Protein AF-A0A8H7E7P6-F1 (afdb_monomer)

Radius of gyration: 19.6 Å; Cα contacts (8 Å, |Δi|>4): 40; chains: 1; bounding box: 54×36×45 Å

Organism: NCBI:txid364733

Mean predicted aligned error: 7.25 Å

Structure (mmCIF, N/CA/C/O backbone):
data_AF-A0A8H7E7P6-F1
#
_entry.id   AF-A0A8H7E7P6-F1
#
loop_
_atom_site.group_PDB
_atom_site.id
_atom_site.type_symbol
_atom_site.label_atom_id
_atom_site.label_alt_id
_atom_site.label_comp_id
_atom_site.label_asym_id
_atom_site.label_entity_id
_atom_site.label_seq_id
_atom_site.pdbx_PDB_ins_code
_atom_site.Cartn_x
_atom_site.Cartn_y
_atom_site.Cartn_z
_atom_site.occupancy
_atom_site.B_iso_or_equiv
_atom_site.auth_seq_id
_atom_site.auth_comp_id
_atom_site.auth_asym_id
_atom_site.auth_atom_id
_atom_site.pdbx_PDB_model_num
ATOM 1 N N . MET A 1 1 ? -6.126 -16.705 8.786 1.00 31.48 1 MET A N 1
ATOM 2 C CA . MET A 1 1 ? -4.789 -16.995 8.233 1.00 31.48 1 MET A CA 1
ATOM 3 C C . MET A 1 1 ? -4.201 -15.681 7.757 1.00 31.48 1 MET A C 1
ATOM 5 O O . MET A 1 1 ? -4.823 -15.038 6.917 1.00 31.48 1 MET A O 1
ATOM 9 N N . SER A 1 2 ? -3.109 -15.233 8.374 1.00 45.62 2 SER A N 1
ATOM 10 C CA . SER A 1 2 ? -2.398 -14.009 8.000 1.00 45.62 2 SER A CA 1
ATOM 11 C C . SER A 1 2 ? -1.491 -14.337 6.809 1.00 45.62 2 SER A C 1
ATOM 13 O O . SER A 1 2 ? -0.779 -15.337 6.814 1.00 45.62 2 SER A O 1
ATOM 15 N N . LEU A 1 3 ? -1.577 -13.544 5.737 1.00 51.00 3 LEU A N 1
ATOM 16 C CA . LEU A 1 3 ? -0.803 -13.749 4.500 1.00 51.00 3 LEU A CA 1
ATOM 17 C C . LEU A 1 3 ? 0.677 -13.340 4.660 1.00 51.00 3 LEU A C 1
ATOM 19 O O . LEU A 1 3 ? 1.431 -13.374 3.692 1.00 51.00 3 LEU A O 1
ATOM 23 N N . THR A 1 4 ? 1.088 -12.941 5.868 1.00 57.12 4 THR A N 1
ATOM 24 C CA . THR A 1 4 ? 2.402 -12.357 6.163 1.00 57.12 4 THR A CA 1
ATOM 25 C C . THR A 1 4 ? 3.058 -12.934 7.418 1.00 57.12 4 THR A C 1
ATOM 27 O O . THR A 1 4 ? 3.947 -12.294 7.971 1.00 57.12 4 THR A O 1
ATOM 30 N N . ASP A 1 5 ? 2.690 -14.140 7.864 1.00 58.97 5 ASP A N 1
ATOM 31 C CA . ASP A 1 5 ? 3.328 -14.819 9.013 1.00 58.97 5 ASP A CA 1
ATOM 32 C C . ASP A 1 5 ? 4.740 -15.367 8.678 1.00 58.97 5 ASP A C 1
ATOM 34 O O . ASP A 1 5 ? 5.143 -16.457 9.086 1.00 58.97 5 ASP A O 1
ATOM 38 N 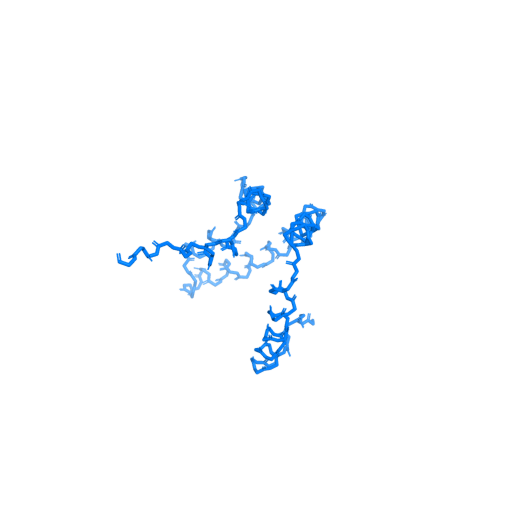N . SER A 1 6 ? 5.514 -14.614 7.898 1.00 72.38 6 SER A N 1
ATOM 39 C CA . SER A 1 6 ? 6.940 -14.840 7.679 1.00 72.38 6 SER A CA 1
ATOM 40 C C . SER A 1 6 ? 7.710 -14.238 8.850 1.00 72.38 6 SER A C 1
ATOM 42 O O . SER A 1 6 ? 7.417 -13.121 9.277 1.00 72.38 6 SER A O 1
ATOM 44 N N . SER A 1 7 ? 8.736 -14.928 9.357 1.00 90.25 7 SER A N 1
ATOM 45 C CA . SER A 1 7 ? 9.640 -14.297 10.323 1.00 90.25 7 SER A CA 1
ATOM 46 C C . SER A 1 7 ? 10.280 -13.040 9.707 1.00 90.25 7 SER A C 1
ATOM 48 O O . SER A 1 7 ? 10.480 -13.004 8.486 1.00 90.25 7 SER A O 1
ATOM 50 N N . PRO A 1 8 ? 10.656 -12.028 10.513 1.00 92.44 8 PRO A N 1
ATOM 51 C CA . PRO A 1 8 ? 11.325 -10.832 9.999 1.00 92.44 8 PRO A CA 1
ATOM 52 C C . PRO A 1 8 ? 12.545 -11.158 9.127 1.00 92.44 8 PRO A C 1
ATOM 54 O O . PRO A 1 8 ? 12.743 -10.535 8.087 1.00 92.44 8 PRO A O 1
ATOM 57 N N . LEU A 1 9 ? 13.308 -12.194 9.500 1.00 93.62 9 LEU A N 1
ATOM 58 C CA . LEU A 1 9 ? 14.432 -12.700 8.712 1.00 93.62 9 LEU A CA 1
ATOM 59 C C . LEU A 1 9 ? 13.993 -13.164 7.314 1.00 93.62 9 LEU A C 1
ATOM 61 O O . LEU A 1 9 ? 14.544 -12.703 6.320 1.00 93.62 9 LEU A O 1
ATOM 65 N N . LYS A 1 10 ? 12.954 -14.003 7.221 1.00 93.06 10 LYS A N 1
ATOM 66 C CA . LYS A 1 10 ? 12.433 -14.488 5.932 1.00 93.06 10 LYS A CA 1
ATOM 67 C C . LYS A 1 10 ? 11.884 -13.356 5.064 1.00 93.06 10 LYS A C 1
ATOM 69 O O . LYS A 1 10 ? 12.065 -13.371 3.849 1.00 93.06 10 LYS A O 1
ATOM 74 N N . ALA A 1 11 ? 11.215 -12.374 5.671 1.00 91.50 11 ALA A N 1
ATOM 75 C CA . ALA A 1 11 ? 10.732 -11.198 4.951 1.00 91.50 11 ALA A CA 1
ATOM 76 C C . ALA A 1 11 ? 11.899 -10.379 4.370 1.00 91.50 11 ALA A C 1
ATOM 78 O O . ALA A 1 11 ? 11.844 -9.975 3.209 1.00 91.50 11 ALA A O 1
ATOM 79 N N . ALA A 1 12 ? 12.973 -10.190 5.145 1.00 94.12 12 ALA A N 1
ATOM 80 C CA . ALA A 1 12 ? 14.175 -9.491 4.698 1.00 94.12 12 ALA A CA 1
ATOM 81 C C . ALA A 1 12 ? 14.903 -10.241 3.568 1.00 94.12 12 ALA A C 1
ATOM 83 O O . ALA A 1 12 ? 15.293 -9.627 2.574 1.00 94.12 12 ALA A O 1
ATOM 84 N N . GLU A 1 13 ? 15.040 -11.564 3.678 1.00 95.00 13 GLU A N 1
ATOM 85 C CA . GLU A 1 13 ? 15.631 -12.411 2.634 1.00 95.00 13 GLU A CA 1
ATOM 86 C C . GLU A 1 13 ? 14.835 -12.328 1.325 1.00 95.00 13 GLU A C 1
ATOM 88 O O . GLU A 1 13 ? 15.403 -12.045 0.267 1.00 95.00 13 GLU A O 1
ATOM 93 N N . ALA A 1 14 ? 13.509 -12.489 1.394 1.00 94.62 14 ALA A N 1
ATOM 94 C CA . ALA A 1 14 ? 12.634 -12.397 0.229 1.00 94.62 14 ALA A CA 1
ATOM 95 C C . ALA A 1 14 ? 12.687 -11.005 -0.425 1.00 94.62 14 ALA A C 1
ATOM 97 O O . ALA A 1 14 ? 12.797 -10.902 -1.649 1.00 94.62 14 ALA A O 1
ATOM 98 N N . ALA A 1 15 ? 12.668 -9.935 0.377 1.00 94.50 15 ALA A N 1
ATOM 99 C CA . ALA A 1 15 ? 12.783 -8.565 -0.118 1.00 94.50 15 ALA A CA 1
ATOM 100 C C . ALA A 1 15 ? 14.139 -8.307 -0.800 1.00 94.50 15 ALA A C 1
ATOM 102 O O . ALA A 1 15 ? 14.179 -7.689 -1.864 1.00 94.50 15 ALA A O 1
ATOM 103 N N . SER A 1 16 ? 15.241 -8.819 -0.237 1.00 96.12 16 SER A N 1
ATOM 104 C CA . SER A 1 16 ? 16.587 -8.703 -0.818 1.00 96.12 16 SER A CA 1
ATOM 105 C C . SER A 1 16 ? 16.672 -9.360 -2.200 1.00 96.12 16 SER A C 1
ATOM 107 O O . SER A 1 16 ? 17.182 -8.762 -3.151 1.00 96.12 16 SER A O 1
ATOM 109 N N . ILE A 1 17 ? 16.110 -10.563 -2.344 1.00 96.38 17 ILE A N 1
ATOM 110 C CA . ILE A 1 17 ? 16.076 -11.294 -3.619 1.00 96.38 17 ILE A CA 1
ATOM 111 C C . ILE A 1 17 ? 15.186 -10.570 -4.643 1.00 96.38 17 ILE A C 1
ATOM 113 O O . ILE A 1 17 ? 15.597 -10.348 -5.787 1.00 96.38 17 ILE A O 1
ATOM 117 N N . ALA A 1 18 ? 13.982 -10.160 -4.234 1.00 95.44 18 ALA A N 1
ATOM 118 C CA . ALA A 1 18 ? 13.035 -9.473 -5.108 1.00 95.44 18 ALA A CA 1
ATOM 119 C C . ALA A 1 18 ? 13.567 -8.114 -5.590 1.00 95.44 18 ALA A C 1
ATOM 121 O O . ALA A 1 18 ? 13.407 -7.781 -6.761 1.00 95.44 18 ALA A O 1
ATOM 122 N N . SER A 1 19 ? 14.257 -7.363 -4.724 1.00 95.12 19 SER A N 1
ATOM 123 C CA . SER A 1 19 ? 14.852 -6.060 -5.051 1.00 95.12 19 SER A CA 1
ATOM 124 C C . SER A 1 19 ? 15.852 -6.151 -6.207 1.00 95.12 19 SER A C 1
ATOM 126 O O . SER A 1 19 ? 15.774 -5.375 -7.159 1.00 95.12 19 SER A O 1
ATOM 128 N N . ARG A 1 20 ? 16.734 -7.161 -6.193 1.00 94.94 20 ARG A N 1
ATOM 129 C CA . ARG A 1 20 ? 17.707 -7.392 -7.279 1.00 94.94 20 ARG A CA 1
ATOM 130 C C . ARG A 1 20 ? 17.024 -7.680 -8.612 1.00 94.94 20 ARG A C 1
ATOM 132 O O . ARG A 1 20 ? 17.486 -7.212 -9.645 1.00 94.94 20 ARG A O 1
ATOM 139 N N . SER A 1 21 ? 15.922 -8.426 -8.576 1.00 94.81 21 SER A N 1
ATOM 140 C CA . SER A 1 21 ? 15.129 -8.725 -9.772 1.00 94.81 21 SER A CA 1
ATOM 141 C C . SER A 1 21 ? 14.381 -7.488 -10.273 1.00 94.81 21 SER A C 1
ATOM 143 O O . SER A 1 21 ? 14.345 -7.234 -11.469 1.00 94.81 21 SER A O 1
ATOM 145 N N . LEU A 1 22 ? 13.816 -6.685 -9.367 1.00 93.81 22 LEU A N 1
ATOM 146 C CA . LEU A 1 22 ? 13.109 -5.448 -9.700 1.00 93.81 22 LEU A CA 1
ATOM 147 C C . LEU A 1 22 ? 14.040 -4.404 -10.336 1.00 93.81 22 LEU A C 1
ATOM 149 O O . LEU A 1 22 ? 13.632 -3.718 -11.272 1.00 93.81 22 LEU A O 1
ATOM 153 N N . ALA A 1 23 ? 15.286 -4.312 -9.861 1.00 91.88 23 ALA A N 1
ATOM 154 C CA . ALA A 1 23 ? 16.281 -3.351 -10.338 1.00 91.88 23 ALA A CA 1
ATOM 155 C C . ALA A 1 23 ? 16.691 -3.551 -11.809 1.00 91.88 23 ALA A C 1
ATOM 157 O O . ALA A 1 23 ? 17.133 -2.602 -12.449 1.00 91.88 23 ALA A O 1
ATOM 158 N N . THR A 1 24 ? 16.539 -4.759 -12.361 1.00 92.56 24 THR A N 1
ATOM 159 C CA . THR A 1 24 ? 16.884 -5.060 -13.762 1.00 92.56 24 THR A CA 1
ATOM 160 C C . THR A 1 24 ? 15.697 -4.931 -14.719 1.00 92.56 24 THR A C 1
ATOM 162 O O . THR A 1 24 ? 15.863 -5.063 -15.933 1.00 92.56 24 THR A O 1
ATOM 165 N N . LEU A 1 25 ? 14.488 -4.664 -14.208 1.00 93.62 25 LEU A N 1
ATOM 166 C CA . LEU A 1 25 ? 13.295 -4.532 -15.038 1.00 93.62 25 LEU A CA 1
ATOM 167 C C . LEU A 1 25 ? 13.281 -3.214 -15.818 1.00 93.62 25 LEU A C 1
ATOM 169 O O . LEU A 1 25 ? 13.530 -2.129 -15.285 1.00 93.62 25 LEU A O 1
ATOM 173 N N . SER A 1 26 ? 12.861 -3.303 -17.081 1.00 94.31 26 SER A N 1
ATOM 174 C CA . SER A 1 26 ? 12.610 -2.121 -17.907 1.00 94.31 26 SER A CA 1
ATOM 175 C C . SER A 1 26 ? 11.546 -1.212 -17.283 1.00 94.31 26 SER A C 1
ATOM 177 O O . SER A 1 26 ? 10.632 -1.676 -16.593 1.00 94.31 26 SER A O 1
ATOM 179 N N . VAL A 1 27 ? 11.619 0.087 -17.586 1.00 93.75 27 VAL A N 1
ATOM 180 C CA . VAL A 1 27 ? 10.593 1.074 -17.198 1.00 93.75 27 VAL A CA 1
ATOM 181 C C . VAL A 1 27 ? 9.201 0.600 -17.612 1.00 93.75 27 VAL A C 1
ATOM 183 O O . VAL A 1 27 ? 8.272 0.611 -16.811 1.00 93.75 27 VAL A O 1
ATOM 186 N N . LYS A 1 28 ? 9.066 0.069 -18.835 1.00 95.31 28 LYS A N 1
ATOM 187 C CA . LYS A 1 28 ? 7.805 -0.487 -19.342 1.00 95.31 28 LYS A CA 1
ATOM 188 C C . LYS A 1 28 ? 7.265 -1.614 -18.457 1.00 95.31 28 LYS A C 1
ATOM 190 O O . LYS A 1 28 ? 6.076 -1.631 -18.155 1.00 95.31 28 LYS A O 1
ATOM 195 N N . ALA A 1 29 ? 8.116 -2.550 -18.032 1.00 96.25 29 ALA A N 1
ATOM 196 C CA . ALA A 1 29 ? 7.699 -3.644 -17.157 1.00 96.25 29 ALA A CA 1
ATOM 197 C C . ALA A 1 29 ? 7.252 -3.131 -15.776 1.00 96.25 29 ALA A C 1
ATOM 199 O O . ALA A 1 29 ? 6.203 -3.549 -15.283 1.00 96.25 29 ALA A O 1
ATOM 200 N N . ARG A 1 30 ? 7.989 -2.177 -15.190 1.00 95.81 30 ARG A N 1
ATOM 201 C CA . ARG A 1 30 ? 7.625 -1.531 -13.916 1.00 95.81 30 ARG A CA 1
ATOM 202 C C . ARG A 1 30 ? 6.298 -0.765 -14.020 1.00 95.81 30 ARG A C 1
ATOM 204 O O . ARG A 1 30 ? 5.420 -0.941 -13.176 1.00 95.81 30 ARG A O 1
ATOM 211 N N . ASN A 1 31 ? 6.084 -0.024 -15.104 1.00 97.06 31 ASN A N 1
ATOM 212 C CA . ASN A 1 31 ? 4.846 0.728 -15.341 1.00 97.06 31 ASN A CA 1
ATOM 213 C C . ASN A 1 31 ? 3.631 -0.184 -15.589 1.00 97.06 31 ASN A C 1
ATOM 215 O O . ASN A 1 31 ? 2.520 0.102 -15.127 1.00 97.06 31 ASN A O 1
ATOM 219 N N . ASN A 1 32 ? 3.830 -1.323 -16.257 1.00 97.75 32 ASN A N 1
ATOM 220 C CA . ASN A 1 32 ? 2.792 -2.344 -16.406 1.00 97.75 32 ASN A CA 1
ATOM 221 C C . ASN A 1 32 ? 2.393 -2.954 -15.053 1.00 97.75 32 ASN A C 1
ATOM 223 O O . ASN A 1 32 ? 1.207 -3.201 -14.816 1.00 97.75 32 ASN A O 1
ATOM 227 N N . ALA A 1 33 ? 3.358 -3.162 -14.151 1.00 97.50 33 ALA A N 1
ATOM 228 C CA . ALA A 1 33 ? 3.082 -3.631 -12.797 1.00 97.50 33 ALA A CA 1
ATOM 229 C C . ALA A 1 33 ? 2.248 -2.608 -12.004 1.00 97.50 33 ALA A C 1
ATOM 231 O O . ALA A 1 33 ? 1.221 -2.986 -11.442 1.00 97.50 33 ALA A O 1
ATOM 232 N N . LEU A 1 34 ? 2.602 -1.315 -12.039 1.00 98.12 34 LEU A N 1
ATOM 233 C CA . LEU A 1 34 ? 1.813 -0.241 -11.406 1.00 98.12 34 LEU A CA 1
ATOM 234 C C . LEU A 1 34 ? 0.370 -0.197 -11.930 1.00 98.12 34 LEU A C 1
ATOM 236 O O . LEU A 1 34 ? -0.579 -0.153 -11.149 1.00 98.12 34 LEU A O 1
ATOM 240 N N . THR A 1 35 ? 0.192 -0.306 -13.249 1.00 98.25 35 THR A N 1
ATOM 241 C CA . THR A 1 35 ? -1.140 -0.355 -13.879 1.00 98.25 35 THR A CA 1
ATOM 242 C C . THR A 1 35 ? -1.939 -1.576 -13.417 1.00 98.25 35 THR A C 1
ATOM 244 O O . THR A 1 35 ? -3.134 -1.484 -13.141 1.00 98.25 35 THR A O 1
ATOM 247 N N . SER A 1 36 ? -1.281 -2.730 -13.292 1.00 98.44 36 SER A N 1
ATOM 248 C CA . SER A 1 36 ? -1.921 -3.964 -12.824 1.00 98.44 36 SER A CA 1
ATOM 249 C C . SER A 1 36 ? -2.361 -3.853 -11.362 1.00 98.44 36 SER A C 1
ATOM 251 O O . SER A 1 36 ? -3.466 -4.282 -11.026 1.00 98.44 36 SER A O 1
ATOM 253 N N . ILE A 1 37 ? -1.539 -3.230 -10.510 1.00 98.38 37 ILE A N 1
ATOM 254 C CA . ILE A 1 37 ? -1.872 -2.944 -9.107 1.00 98.38 37 ILE A CA 1
ATOM 255 C C . ILE A 1 37 ? -3.071 -1.994 -9.031 1.00 98.38 37 ILE A C 1
ATOM 257 O O . ILE A 1 37 ? -4.035 -2.309 -8.335 1.00 98.38 37 ILE A O 1
ATOM 261 N N . HIS A 1 38 ? -3.059 -0.888 -9.784 1.00 98.50 38 HIS A N 1
ATOM 262 C CA . HIS A 1 38 ? -4.190 0.042 -9.867 1.00 98.50 38 HIS A CA 1
ATOM 263 C C . HIS A 1 38 ? -5.492 -0.687 -10.234 1.00 98.50 38 HIS A C 1
ATOM 265 O O . HIS A 1 38 ? -6.495 -0.574 -9.531 1.00 98.50 38 HIS A O 1
ATOM 271 N N . ASN A 1 39 ? -5.466 -1.492 -11.299 1.00 98.50 39 ASN A N 1
ATOM 272 C CA . ASN A 1 39 ? -6.647 -2.207 -11.781 1.00 98.50 39 ASN A CA 1
ATOM 273 C C . ASN A 1 39 ? -7.152 -3.243 -10.770 1.00 98.50 39 ASN A C 1
ATOM 275 O O . ASN A 1 39 ? -8.359 -3.420 -10.613 1.00 98.50 39 ASN A O 1
ATOM 279 N N . ALA A 1 40 ? -6.242 -3.933 -10.077 1.00 98.50 40 ALA A N 1
ATOM 280 C CA . ALA A 1 40 ? -6.607 -4.874 -9.026 1.00 98.50 40 ALA A CA 1
ATOM 281 C C . ALA A 1 40 ? -7.252 -4.165 -7.828 1.00 98.50 40 ALA A C 1
ATOM 283 O O . ALA A 1 40 ? -8.306 -4.599 -7.375 1.00 98.50 40 ALA A O 1
ATOM 284 N N . LEU A 1 41 ? -6.671 -3.061 -7.351 1.00 98.19 41 LEU A N 1
ATOM 285 C CA . LEU A 1 41 ? -7.231 -2.289 -6.239 1.00 98.19 41 LEU A CA 1
ATOM 286 C C . LEU A 1 41 ? -8.587 -1.675 -6.604 1.00 98.19 41 LEU A C 1
ATOM 288 O O . LEU A 1 41 ? -9.529 -1.778 -5.828 1.00 98.19 41 LEU A O 1
ATOM 292 N N . SER A 1 42 ? -8.714 -1.116 -7.810 1.00 98.19 42 SER A N 1
ATOM 293 C CA . SER A 1 42 ? -9.977 -0.575 -8.318 1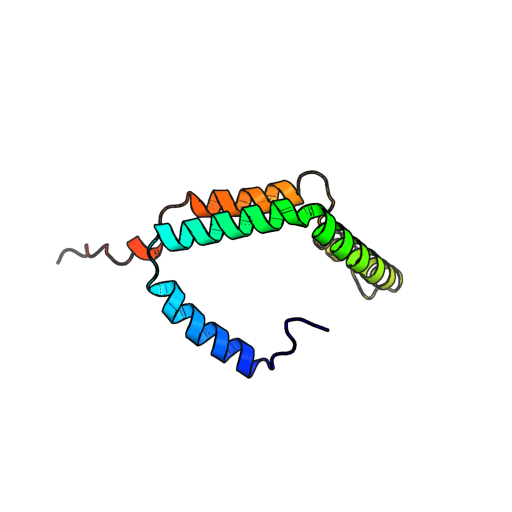.00 98.19 42 SER A CA 1
ATOM 294 C C . SER A 1 42 ? -11.082 -1.638 -8.356 1.00 98.19 42 SER A C 1
ATOM 296 O O . SER A 1 42 ? -12.170 -1.412 -7.829 1.00 98.19 42 SER A O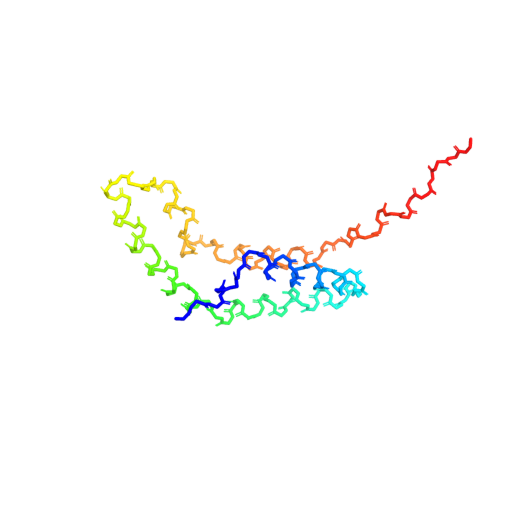 1
ATOM 298 N N . ARG A 1 43 ? -10.786 -2.831 -8.892 1.00 98.56 43 ARG A N 1
ATOM 299 C CA . ARG A 1 43 ? -11.743 -3.948 -8.950 1.00 98.56 43 ARG A CA 1
ATOM 300 C C . ARG A 1 43 ? -12.132 -4.469 -7.565 1.00 98.56 43 ARG A C 1
ATOM 302 O O . ARG A 1 43 ? -13.286 -4.816 -7.347 1.00 98.56 43 ARG A O 1
ATOM 309 N N . GLU A 1 44 ? -11.185 -4.541 -6.634 1.00 98.12 44 GLU A N 1
ATOM 310 C CA . GLU A 1 44 ? -11.407 -5.087 -5.288 1.00 98.12 44 GLU A CA 1
ATOM 311 C C . GLU A 1 44 ? -11.820 -4.014 -4.260 1.00 98.12 44 GLU A C 1
ATOM 313 O O . GLU A 1 44 ? -11.806 -4.286 -3.054 1.00 98.12 44 GLU A O 1
ATOM 318 N N . ARG A 1 45 ? -12.195 -2.804 -4.707 1.00 98.00 45 ARG A N 1
ATOM 319 C CA . ARG A 1 45 ? -12.514 -1.647 -3.850 1.00 98.00 45 ARG A CA 1
ATOM 320 C C . ARG A 1 45 ? -13.449 -2.011 -2.704 1.00 98.00 45 ARG A C 1
ATOM 322 O O . ARG A 1 45 ? -13.107 -1.792 -1.543 1.00 98.00 45 ARG A O 1
ATOM 329 N N . ASP A 1 46 ? -14.601 -2.596 -3.012 1.00 97.62 46 ASP A N 1
ATOM 330 C CA . ASP A 1 46 ? -15.634 -2.880 -2.010 1.00 97.62 46 ASP A CA 1
ATOM 331 C C . ASP A 1 46 ? -15.152 -3.881 -0.960 1.00 97.62 46 ASP A C 1
ATOM 333 O O . ASP A 1 46 ? -15.386 -3.714 0.238 1.00 97.62 46 ASP A O 1
ATOM 337 N N . LYS A 1 47 ? -14.398 -4.894 -1.393 1.00 98.31 47 LYS A N 1
ATOM 338 C CA . LYS A 1 47 ? -13.797 -5.893 -0.506 1.00 98.31 47 LYS A CA 1
ATOM 339 C C . LYS A 1 47 ? -12.773 -5.258 0.435 1.00 98.31 47 LYS A C 1
ATOM 341 O O . LYS A 1 47 ? -12.742 -5.585 1.624 1.00 98.31 47 LYS A O 1
ATOM 346 N N . ILE A 1 48 ? -11.956 -4.339 -0.078 1.00 98.00 48 ILE A N 1
ATOM 347 C CA . ILE A 1 48 ? -10.955 -3.609 0.706 1.00 98.00 48 ILE A CA 1
ATOM 348 C C . ILE A 1 48 ? -11.636 -2.662 1.702 1.00 98.00 48 ILE A C 1
ATOM 350 O O . ILE A 1 48 ? -11.278 -2.663 2.879 1.00 98.00 48 ILE A O 1
ATOM 354 N N . LEU A 1 49 ? -12.655 -1.909 1.281 1.00 98.00 49 LEU A N 1
ATOM 355 C CA . LEU A 1 49 ? -13.406 -1.012 2.167 1.00 98.00 49 LEU A CA 1
ATOM 356 C C . LEU A 1 49 ? -14.172 -1.782 3.249 1.00 98.00 49 LEU A C 1
ATOM 358 O O . LEU A 1 49 ? -14.194 -1.361 4.405 1.00 98.00 49 LEU A O 1
ATOM 362 N N . GLN A 1 50 ? -14.727 -2.953 2.927 1.00 98.12 50 GLN A N 1
ATOM 363 C CA . GLN A 1 50 ? -15.347 -3.831 3.921 1.00 98.12 50 GLN A CA 1
ATOM 364 C C . GLN A 1 50 ? -14.324 -4.371 4.936 1.00 98.12 50 GLN A C 1
ATOM 366 O O . GLN A 1 50 ? -14.639 -4.514 6.121 1.00 98.12 50 GLN A O 1
ATOM 371 N N . ALA A 1 51 ? -13.097 -4.682 4.505 1.00 98.19 51 ALA A N 1
ATOM 372 C CA . ALA A 1 51 ? -12.013 -5.040 5.419 1.00 98.19 51 ALA A CA 1
ATOM 373 C C . ALA A 1 51 ? -11.634 -3.857 6.324 1.00 98.19 51 ALA A C 1
ATOM 375 O O . ALA A 1 51 ? -11.686 -3.999 7.543 1.00 98.19 51 ALA A O 1
ATOM 376 N N . ASN A 1 52 ? -11.409 -2.673 5.750 1.00 98.25 52 ASN A N 1
ATOM 377 C CA . ASN A 1 52 ? -11.090 -1.462 6.505 1.00 98.25 52 ASN A CA 1
ATOM 378 C C . ASN A 1 52 ? -12.192 -1.078 7.507 1.00 98.25 52 ASN A C 1
ATOM 380 O O . ASN A 1 52 ? -11.895 -0.654 8.618 1.00 98.25 52 ASN A O 1
ATOM 384 N N . ALA A 1 53 ? -13.466 -1.299 7.175 1.00 97.81 53 ALA A N 1
ATOM 385 C CA . ALA A 1 53 ? -14.575 -1.080 8.101 1.00 97.81 53 ALA A CA 1
ATOM 386 C C . ALA A 1 53 ? -14.515 -1.997 9.338 1.00 97.81 53 ALA A C 1
ATOM 388 O O . ALA A 1 53 ? -14.946 -1.600 10.423 1.00 97.81 53 ALA A O 1
ATOM 389 N 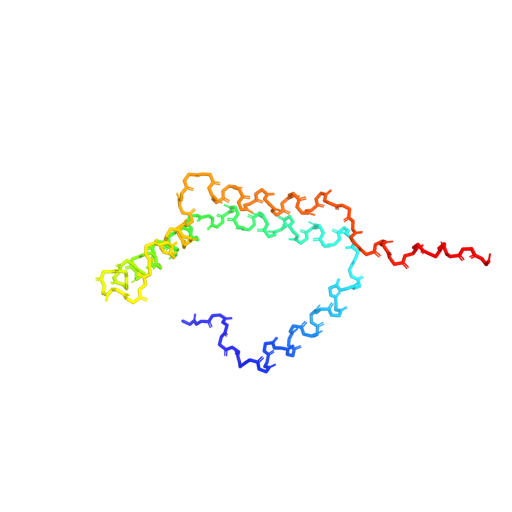N . ARG A 1 54 ? -13.983 -3.221 9.211 1.00 97.81 54 ARG A N 1
ATOM 390 C CA . ARG A 1 54 ? -13.742 -4.106 10.365 1.00 97.81 54 ARG A CA 1
ATOM 391 C C . ARG A 1 54 ? -12.600 -3.575 11.228 1.00 97.81 54 ARG A C 1
ATOM 393 O O . ARG A 1 54 ? -12.751 -3.540 12.449 1.00 97.81 54 ARG A O 1
ATOM 400 N N . ASP A 1 55 ? -11.537 -3.077 10.604 1.00 97.19 55 ASP A N 1
ATOM 401 C CA . ASP A 1 55 ? -10.414 -2.456 11.313 1.00 97.19 55 ASP A CA 1
ATOM 402 C C . ASP A 1 55 ? -10.857 -1.190 12.053 1.00 97.19 55 ASP A C 1
ATOM 404 O O . ASP A 1 55 ? -10.535 -1.012 13.225 1.00 97.19 55 ASP A O 1
ATOM 408 N N . LEU A 1 56 ? -11.688 -0.351 11.425 1.00 97.25 56 LEU A N 1
ATOM 409 C CA . LEU A 1 56 ? -12.266 0.838 12.052 1.00 97.25 56 LEU A CA 1
ATOM 410 C C . LEU A 1 56 ? -13.129 0.497 13.264 1.00 97.25 56 LEU A C 1
ATOM 412 O O . LEU A 1 56 ? -13.073 1.212 14.262 1.00 97.25 56 LEU A O 1
ATOM 416 N N . LYS A 1 57 ? -13.901 -0.596 13.223 1.00 96.38 57 LYS A N 1
ATOM 417 C CA . LYS A 1 57 ? -14.678 -1.056 14.387 1.00 96.38 57 LYS A CA 1
ATOM 418 C C . LYS A 1 57 ? -13.768 -1.461 15.547 1.00 96.38 57 LYS A C 1
ATOM 420 O O . LYS A 1 57 ? -14.057 -1.102 16.685 1.00 96.38 57 LYS A O 1
ATOM 425 N N . ALA A 1 58 ? -12.686 -2.189 15.273 1.00 95.19 58 ALA A N 1
ATOM 426 C CA . ALA A 1 58 ? -11.715 -2.578 16.296 1.00 95.19 58 ALA A CA 1
ATOM 427 C C . ALA A 1 58 ? -10.985 -1.353 16.871 1.00 95.19 58 ALA A C 1
ATOM 429 O O . ALA A 1 58 ? -10.951 -1.159 18.084 1.00 95.19 58 ALA A O 1
ATOM 430 N N . ALA A 1 59 ? -10.499 -0.473 15.997 1.00 95.00 59 ALA A N 1
ATOM 431 C CA . ALA A 1 59 ? -9.818 0.757 16.372 1.00 95.00 59 ALA A CA 1
ATOM 432 C C . ALA A 1 59 ? -10.734 1.738 17.122 1.00 95.00 59 ALA A C 1
ATOM 434 O O . ALA A 1 59 ? -10.267 2.481 17.977 1.00 95.00 59 ALA A O 1
ATOM 435 N N . SER A 1 60 ? -12.043 1.741 16.838 1.00 94.12 60 SER A N 1
ATOM 436 C CA . SER A 1 60 ? -13.005 2.602 17.539 1.00 94.12 60 SER A CA 1
ATOM 437 C C . SER A 1 60 ? -13.159 2.197 18.999 1.00 94.12 60 SER A C 1
ATOM 439 O O . SER A 1 60 ? -13.253 3.068 19.856 1.00 94.12 60 SER A O 1
ATOM 441 N N . LYS A 1 61 ? -13.122 0.892 19.292 1.00 94.44 61 LYS A N 1
ATOM 442 C CA . LYS A 1 61 ? -13.105 0.387 20.673 1.00 94.44 61 LYS A CA 1
ATOM 443 C C . LYS A 1 61 ? -11.822 0.816 21.394 1.00 94.44 61 LYS A C 1
ATOM 445 O O . LYS A 1 61 ? -11.905 1.395 22.469 1.00 94.44 61 LYS A O 1
ATOM 450 N N . ALA A 1 62 ? -10.673 0.654 20.736 1.00 92.19 62 ALA A N 1
ATOM 451 C CA . ALA A 1 62 ? -9.372 1.106 21.243 1.00 92.19 62 ALA A CA 1
ATOM 452 C C . ALA A 1 62 ? -9.285 2.638 21.428 1.00 92.19 62 ALA A C 1
ATOM 454 O O . ALA A 1 62 ? -8.533 3.161 22.239 1.00 92.19 62 ALA A O 1
ATOM 455 N N . ALA A 1 63 ? -10.057 3.416 20.672 1.00 92.81 63 ALA A N 1
ATOM 456 C CA . ALA A 1 63 ? -10.100 4.859 20.880 1.00 92.81 63 ALA A CA 1
ATOM 457 C C . ALA A 1 63 ? -11.007 5.268 22.047 1.00 92.81 63 ALA A C 1
ATOM 459 O O . ALA A 1 63 ? -10.793 6.319 22.647 1.00 92.81 63 ALA A O 1
ATOM 460 N N . GLN A 1 64 ? -12.018 4.455 22.365 1.00 91.94 64 GLN A N 1
ATOM 461 C CA . GLN A 1 64 ? -12.896 4.667 23.517 1.00 91.94 64 GLN A CA 1
ATOM 462 C C . GLN A 1 64 ? -12.192 4.336 24.836 1.00 91.94 64 GLN A C 1
ATOM 464 O O . GLN A 1 64 ? -12.419 5.028 25.823 1.00 91.94 64 GLN A O 1
ATOM 469 N N . ASP A 1 65 ? -11.322 3.322 24.848 1.00 91.38 65 ASP A N 1
ATOM 470 C CA . ASP A 1 65 ? -10.513 2.962 26.022 1.00 91.38 65 ASP A CA 1
ATOM 471 C C . ASP A 1 65 ? -9.232 3.810 26.180 1.00 91.38 65 ASP A C 1
ATOM 473 O O . ASP A 1 65 ? -8.489 3.650 27.147 1.00 91.38 65 ASP A O 1
ATOM 477 N N . GLY A 1 66 ? -8.991 4.747 25.255 1.00 90.50 66 GLY A N 1
ATOM 478 C CA . GLY A 1 66 ? -7.867 5.683 25.289 1.00 90.50 66 GLY A CA 1
ATOM 479 C C . GLY A 1 66 ? -6.536 5.117 24.786 1.00 90.50 66 GLY A C 1
ATOM 480 O O . GLY A 1 66 ? -5.562 5.866 24.708 1.00 90.50 66 GLY A O 1
ATOM 481 N N . SER A 1 67 ? -6.473 3.840 24.396 1.00 91.81 67 SER A N 1
ATOM 482 C CA . SER A 1 67 ? -5.258 3.227 23.838 1.00 91.81 67 SER A CA 1
ATOM 483 C C . SER A 1 67 ? -4.923 3.716 22.423 1.00 91.81 67 SER A C 1
ATOM 485 O O . SER A 1 67 ? -3.774 3.624 21.986 1.00 91.81 67 SER A O 1
ATOM 487 N N . LEU A 1 68 ? -5.902 4.285 21.711 1.00 94.06 68 LEU A N 1
ATOM 488 C CA . LEU A 1 68 ? -5.737 4.843 20.373 1.00 94.06 68 LEU A CA 1
ATOM 489 C C . LEU A 1 68 ? -6.243 6.289 20.287 1.00 94.06 68 LEU A C 1
ATOM 491 O O . LEU A 1 68 ? -7.327 6.627 20.754 1.00 94.06 68 LEU A O 1
ATOM 495 N N . SER A 1 69 ? -5.499 7.164 19.610 1.00 94.75 69 SER A N 1
ATOM 496 C CA . SER A 1 69 ? -5.965 8.537 19.392 1.00 94.75 69 SER A CA 1
ATOM 497 C C . SER A 1 69 ? -7.002 8.626 18.268 1.00 94.75 69 SER A C 1
ATOM 499 O O . SER A 1 69 ? -6.946 7.910 17.263 1.00 94.75 69 SER A O 1
ATOM 501 N N . GLN A 1 70 ? -7.902 9.608 18.373 1.00 92.38 70 GLN A N 1
ATOM 502 C CA . GLN A 1 70 ? -8.854 9.935 17.306 1.00 92.38 70 GLN A CA 1
ATOM 503 C C . GLN A 1 70 ? -8.147 10.281 15.986 1.00 92.38 70 GLN A C 1
ATOM 505 O O . GLN A 1 70 ? -8.648 9.970 14.909 1.00 92.38 70 GLN A O 1
ATOM 510 N N . ALA A 1 71 ? -6.952 10.879 16.037 1.00 94.50 71 ALA A N 1
ATOM 511 C CA . ALA A 1 71 ? -6.163 11.164 14.841 1.00 94.50 71 ALA A CA 1
ATOM 512 C C . ALA A 1 71 ? -5.766 9.884 14.082 1.00 94.50 71 ALA A C 1
ATOM 514 O O . ALA A 1 71 ? -5.810 9.869 12.851 1.00 94.50 71 ALA A O 1
ATOM 515 N N . VAL A 1 72 ? -5.431 8.799 14.789 1.00 94.56 72 VAL A N 1
ATOM 516 C CA . VAL A 1 72 ? -5.084 7.515 14.158 1.00 94.56 72 VAL A CA 1
ATOM 517 C C . VAL A 1 72 ? -6.306 6.879 13.500 1.00 94.56 72 VAL A C 1
ATOM 519 O O . VAL A 1 72 ? -6.206 6.456 12.349 1.00 94.56 72 VAL A O 1
ATOM 522 N N . LEU A 1 73 ? -7.478 6.919 14.146 1.00 94.00 73 LEU A N 1
ATOM 523 C CA . LEU A 1 73 ? -8.741 6.504 13.518 1.00 94.00 73 LEU A CA 1
ATOM 524 C C . LEU A 1 73 ? -8.991 7.233 12.198 1.00 94.00 73 LEU A C 1
ATOM 526 O O . LEU A 1 73 ? -9.317 6.618 11.183 1.00 94.00 73 LEU A O 1
ATOM 530 N N . LYS A 1 74 ? -8.774 8.553 12.192 1.00 93.75 74 LYS A N 1
ATOM 531 C CA . LYS A 1 74 ? -8.949 9.363 10.986 1.00 93.75 74 LYS A CA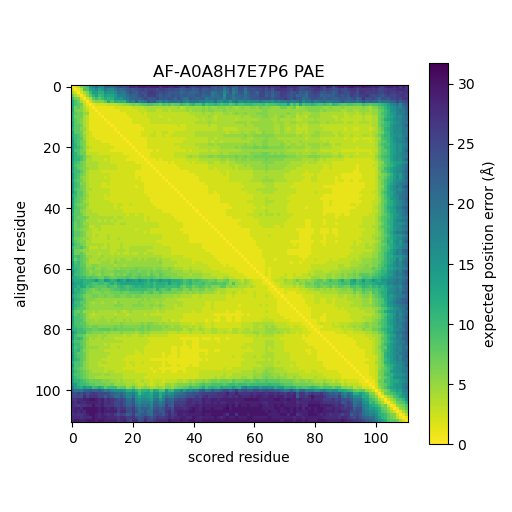 1
ATOM 532 C C . LYS A 1 74 ? -7.990 8.967 9.854 1.00 93.75 74 LYS A C 1
ATOM 534 O O . LYS A 1 74 ? -8.357 9.040 8.681 1.00 93.75 74 LYS A O 1
ATOM 539 N N . ARG A 1 75 ? -6.762 8.557 10.186 1.00 95.44 75 ARG A N 1
ATOM 540 C CA . ARG A 1 75 ? -5.770 8.080 9.207 1.00 95.44 75 ARG A CA 1
ATOM 541 C C . ARG A 1 75 ? -6.107 6.681 8.688 1.00 95.44 75 ARG A C 1
ATOM 543 O O . ARG A 1 75 ? -5.896 6.443 7.502 1.00 95.44 75 ARG A O 1
ATOM 550 N N . LEU A 1 76 ? -6.682 5.819 9.526 1.00 96.81 76 LEU A N 1
ATOM 551 C CA . LEU A 1 76 ? -7.092 4.459 9.162 1.00 96.81 76 LEU A CA 1
ATOM 552 C C . LEU A 1 76 ? -8.291 4.429 8.203 1.00 96.81 76 LEU A C 1
ATOM 554 O O . LEU A 1 76 ? -8.364 3.548 7.357 1.00 96.81 76 LEU A O 1
ATOM 558 N N . ASP A 1 77 ? -9.206 5.390 8.308 1.00 96.62 77 ASP A N 1
ATOM 559 C CA . ASP A 1 77 ? -10.460 5.418 7.549 1.00 96.62 77 ASP A CA 1
ATOM 560 C C . ASP A 1 77 ? -10.243 5.685 6.052 1.00 96.62 77 ASP A C 1
ATOM 562 O O . ASP A 1 77 ? -9.999 6.827 5.655 1.00 96.62 77 ASP A O 1
ATOM 566 N N . LEU A 1 78 ? -10.288 4.634 5.227 1.00 97.12 78 LEU A N 1
ATOM 567 C CA . LE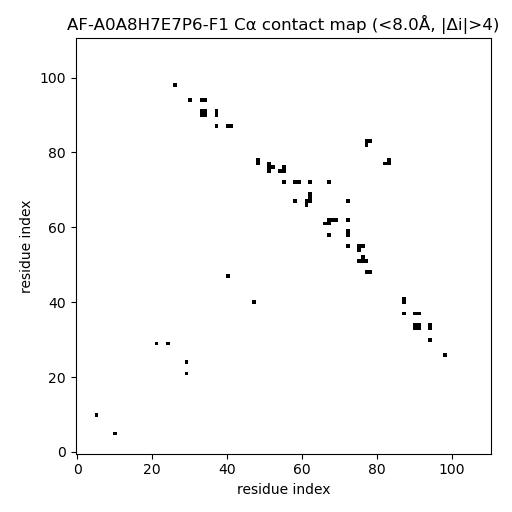U A 1 78 ? -10.147 4.704 3.766 1.00 97.12 78 LEU A CA 1
ATOM 568 C C . LEU A 1 78 ? -11.448 5.104 3.056 1.00 97.12 78 LEU A C 1
ATOM 570 O O . LEU A 1 78 ? -11.395 5.509 1.899 1.00 97.12 78 LEU A O 1
ATOM 574 N N . GLY A 1 79 ? -12.598 5.000 3.729 1.00 95.25 79 GLY A N 1
ATOM 575 C CA . GLY A 1 79 ? -13.924 5.235 3.145 1.00 95.25 79 GLY A CA 1
ATOM 576 C C . GLY A 1 79 ? -14.299 6.709 2.996 1.00 95.25 79 GLY A C 1
ATOM 577 O O . GLY A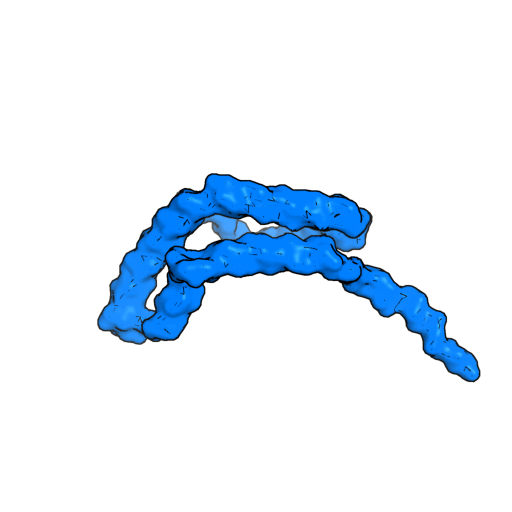 1 79 ? -15.369 7.026 2.481 1.00 95.25 79 GLY A O 1
ATOM 578 N N . ARG A 1 80 ? -13.431 7.622 3.439 1.00 94.75 80 ARG A N 1
ATOM 579 C CA . ARG A 1 80 ? -13.634 9.064 3.274 1.00 94.75 80 ARG A CA 1
ATOM 580 C C . ARG A 1 80 ? -13.750 9.429 1.810 1.00 94.75 80 ARG A C 1
ATOM 582 O O . ARG A 1 80 ? -12.971 8.948 0.989 1.00 94.75 80 ARG A O 1
ATOM 589 N N . ALA A 1 81 ? -14.676 10.341 1.525 1.00 94.06 81 ALA A N 1
ATOM 590 C CA . ALA A 1 81 ? -14.869 10.887 0.191 1.00 94.06 81 ALA A CA 1
ATOM 591 C C . ALA A 1 81 ? -13.525 11.321 -0.416 1.00 94.06 81 ALA A C 1
ATOM 593 O O . ALA A 1 81 ? -12.737 12.005 0.239 1.00 94.06 81 ALA A O 1
ATOM 594 N N . GLY A 1 82 ? -13.252 10.860 -1.636 1.00 94.50 82 GLY A N 1
ATOM 595 C CA . GLY A 1 82 ? -12.023 11.146 -2.378 1.00 94.50 82 GLY A CA 1
ATOM 596 C C . GLY A 1 82 ? -10.799 10.330 -1.959 1.00 94.50 82 GLY A C 1
ATOM 597 O O . GLY A 1 82 ? -10.002 9.982 -2.814 1.00 94.50 82 GLY A O 1
ATOM 598 N N . LYS A 1 83 ? -10.658 9.911 -0.696 1.00 96.50 83 LYS A N 1
ATOM 599 C CA . LYS A 1 83 ? -9.396 9.331 -0.195 1.00 96.50 83 LYS A CA 1
ATOM 600 C C . LYS A 1 83 ? -8.959 8.054 -0.920 1.00 96.50 83 LYS A C 1
ATOM 602 O O . LYS A 1 83 ? -7.773 7.878 -1.190 1.00 96.50 83 LYS A O 1
ATOM 607 N N . TYR A 1 84 ? -9.893 7.147 -1.207 1.00 97.56 84 TYR A N 1
ATOM 608 C CA . TYR A 1 84 ? -9.574 5.923 -1.951 1.00 97.56 84 TYR A CA 1
ATOM 609 C C . TYR A 1 84 ? -9.243 6.225 -3.418 1.00 97.56 84 TYR A C 1
ATOM 611 O O . TYR A 1 84 ? -8.332 5.630 -3.985 1.00 97.56 84 TYR A O 1
ATOM 619 N N . ASP A 1 85 ? -9.963 7.172 -4.014 1.00 97.44 85 ASP A N 1
ATOM 620 C CA . ASP A 1 85 ? -9.762 7.603 -5.396 1.00 97.44 85 ASP A CA 1
ATOM 621 C C . ASP A 1 85 ? -8.414 8.323 -5.563 1.00 97.44 85 ASP A C 1
ATOM 623 O O . ASP A 1 85 ? -7.665 8.008 -6.484 1.00 97.44 85 ASP A O 1
ATOM 627 N N . ASP A 1 86 ? -8.042 9.183 -4.614 1.00 97.56 86 ASP A N 1
ATOM 628 C CA . ASP A 1 86 ? -6.731 9.835 -4.538 1.00 97.56 86 ASP A CA 1
ATOM 629 C C . ASP A 1 86 ? -5.602 8.806 -4.389 1.00 97.56 86 ASP A C 1
ATOM 631 O O . ASP A 1 86 ? -4.557 8.924 -5.026 1.00 97.56 86 ASP A O 1
ATOM 635 N N . MET A 1 87 ? -5.818 7.758 -3.584 1.00 96.94 87 MET A N 1
ATOM 636 C CA . MET A 1 87 ? -4.859 6.660 -3.432 1.00 96.94 87 MET A CA 1
ATOM 637 C C . MET A 1 87 ? -4.651 5.903 -4.751 1.00 96.94 87 MET A C 1
ATOM 639 O O . MET A 1 87 ? -3.511 5.603 -5.104 1.00 96.94 87 MET A O 1
ATOM 643 N N . LEU A 1 88 ? -5.726 5.599 -5.488 1.00 98.00 88 LEU A N 1
ATOM 644 C CA . LEU A 1 88 ? -5.624 4.964 -6.806 1.00 98.00 88 LEU A CA 1
ATOM 645 C C . LEU A 1 88 ? -4.933 5.881 -7.815 1.00 98.00 88 LEU A C 1
ATOM 647 O O . LEU A 1 88 ? -4.033 5.436 -8.529 1.00 98.00 88 LEU A O 1
ATOM 651 N N . LYS A 1 89 ? -5.314 7.161 -7.842 1.00 98.06 89 LYS A N 1
ATOM 652 C CA . LYS A 1 89 ? -4.709 8.162 -8.717 1.00 98.06 89 LYS A CA 1
ATOM 653 C C . LYS A 1 89 ? -3.206 8.271 -8.477 1.00 98.06 89 LYS A C 1
ATOM 655 O O . LYS A 1 89 ? -2.452 8.215 -9.439 1.00 98.06 89 LYS A O 1
ATOM 660 N N . GLY A 1 90 ? -2.766 8.304 -7.218 1.00 98.12 90 GLY A N 1
ATOM 661 C CA . GLY A 1 90 ? -1.345 8.384 -6.872 1.00 98.12 90 GLY A CA 1
ATOM 662 C C . GLY A 1 90 ? -0.488 7.266 -7.483 1.00 98.12 90 GLY A C 1
ATOM 663 O O . GLY A 1 90 ? 0.673 7.492 -7.809 1.00 98.12 90 GLY A O 1
ATOM 664 N N . ILE A 1 91 ? -1.049 6.071 -7.706 1.00 98.06 91 ILE A N 1
ATOM 665 C CA . ILE A 1 91 ? -0.343 4.969 -8.386 1.00 98.06 91 ILE A CA 1
ATOM 666 C C . ILE A 1 91 ? -0.094 5.306 -9.860 1.00 98.06 91 ILE A C 1
ATOM 668 O O . ILE A 1 91 ? 0.985 5.027 -10.385 1.00 98.06 91 ILE A O 1
ATOM 672 N N . LEU A 1 92 ? -1.090 5.889 -10.530 1.00 97.75 92 LEU A N 1
ATOM 673 C CA . LEU A 1 92 ? -0.965 6.325 -11.918 1.00 97.75 92 LEU A CA 1
ATOM 674 C C . LEU A 1 92 ? -0.065 7.556 -12.023 1.00 97.75 92 LEU A C 1
ATOM 676 O O . LEU A 1 92 ? 0.780 7.589 -12.906 1.00 97.75 92 LEU A O 1
ATOM 680 N N . ASP A 1 93 ? -0.165 8.496 -11.084 1.00 97.94 93 ASP A N 1
ATOM 681 C CA . ASP A 1 93 ? 0.706 9.671 -11.038 1.00 97.94 93 ASP A CA 1
ATOM 682 C C . ASP A 1 93 ? 2.185 9.248 -10.972 1.00 97.94 93 ASP A C 1
ATOM 684 O O . ASP A 1 93 ? 2.998 9.758 -11.735 1.00 97.94 93 ASP A O 1
ATOM 688 N N . VAL A 1 94 ? 2.536 8.247 -10.148 1.00 96.69 94 VAL A N 1
ATOM 689 C CA . VAL A 1 94 ? 3.905 7.689 -10.089 1.00 96.69 94 VAL A CA 1
ATOM 690 C C . VAL A 1 94 ? 4.319 7.020 -11.400 1.00 96.69 94 VAL A C 1
ATOM 692 O O . VAL A 1 94 ? 5.477 7.121 -11.797 1.00 96.69 94 VAL A O 1
ATOM 695 N N . ARG A 1 95 ? 3.395 6.333 -12.080 1.00 95.25 95 ARG A N 1
ATOM 696 C CA . ARG A 1 95 ? 3.667 5.669 -13.365 1.00 95.25 95 ARG A CA 1
ATOM 697 C C . ARG A 1 95 ? 4.086 6.659 -14.455 1.00 95.25 95 ARG A C 1
ATOM 699 O O . ARG A 1 95 ? 4.857 6.290 -15.339 1.00 95.25 95 ARG A O 1
ATOM 706 N N . GLU A 1 96 ? 3.545 7.871 -14.406 1.00 94.69 96 GLU A N 1
ATOM 707 C CA . GLU A 1 96 ? 3.788 8.925 -15.394 1.00 94.69 96 GLU A CA 1
ATOM 708 C C . GLU A 1 96 ? 5.036 9.770 -15.076 1.00 94.69 96 GLU A C 1
ATOM 710 O O . GLU A 1 96 ? 5.423 10.615 -15.881 1.00 94.69 96 GLU A O 1
ATOM 715 N N . LEU A 1 97 ? 5.699 9.539 -13.935 1.00 94.81 97 LEU A N 1
ATOM 716 C CA . LEU A 1 97 ? 6.981 10.174 -13.628 1.00 94.81 97 LEU A CA 1
ATOM 717 C C . LEU A 1 97 ? 8.112 9.600 -14.490 1.00 94.81 97 LEU A C 1
ATOM 719 O O . LEU A 1 97 ? 8.113 8.427 -14.871 1.00 94.81 97 LEU A O 1
ATOM 723 N N . GLU A 1 98 ? 9.126 10.429 -14.742 1.00 90.88 98 GLU A N 1
ATOM 724 C CA . GLU A 1 98 ? 10.375 9.977 -15.351 1.00 90.88 98 GLU A CA 1
ATOM 725 C C . GLU A 1 98 ? 11.083 8.947 -14.464 1.00 90.88 98 GLU A C 1
ATOM 727 O O . GLU A 1 98 ? 11.054 9.024 -13.232 1.00 90.88 98 GLU A O 1
ATOM 732 N N . ASP A 1 99 ? 11.752 7.979 -15.096 1.00 86.31 99 ASP A N 1
ATOM 733 C CA . ASP A 1 99 ? 12.468 6.941 -14.363 1.00 86.31 99 ASP A CA 1
ATOM 734 C C . ASP A 1 99 ? 13.639 7.540 -13.563 1.00 86.31 99 ASP A C 1
ATOM 736 O O . ASP A 1 99 ? 14.592 8.063 -14.162 1.00 86.31 99 ASP A O 1
ATOM 740 N N . PRO A 1 100 ? 13.646 7.403 -12.222 1.00 84.12 100 PRO A N 1
ATOM 741 C CA . PRO A 1 100 ? 14.730 7.919 -11.394 1.00 84.12 100 PRO A CA 1
ATOM 742 C C . PRO A 1 100 ? 16.070 7.200 -11.632 1.00 84.12 100 PRO A C 1
ATOM 744 O O . PRO A 1 100 ? 17.108 7.678 -11.183 1.00 84.12 100 PRO A O 1
ATOM 747 N N . GLY A 1 101 ? 16.089 6.069 -12.348 1.00 63.66 101 GLY A N 1
ATOM 748 C CA . GLY A 1 101 ? 17.322 5.361 -12.716 1.00 63.66 101 GLY A CA 1
ATOM 749 C C . GLY A 1 101 ? 18.234 6.112 -13.697 1.00 63.66 101 GLY A C 1
ATOM 750 O O . GLY A 1 101 ? 19.388 5.728 -13.870 1.00 63.66 101 GLY A O 1
ATOM 751 N N . SER A 1 102 ? 17.752 7.189 -14.325 1.00 52.88 102 SER A N 1
ATOM 752 C CA . SER A 1 102 ? 18.513 7.972 -15.311 1.00 52.88 102 SER A CA 1
ATOM 753 C C . SER A 1 102 ? 19.479 9.005 -14.700 1.00 52.88 102 SER A C 1
ATOM 755 O O . SER A 1 102 ? 20.416 9.438 -15.374 1.00 52.88 102 SER A O 1
ATOM 757 N N . TRP A 1 103 ? 19.349 9.336 -13.408 1.00 48.19 103 TRP A N 1
ATOM 758 C CA . TRP A 1 103 ? 20.212 10.318 -12.727 1.00 48.19 103 TRP A CA 1
ATOM 759 C C . TRP A 1 103 ? 21.638 9.820 -12.422 1.00 48.19 103 TRP A C 1
ATOM 761 O O . TRP A 1 103 ? 22.461 10.595 -11.942 1.00 48.19 103 TRP A O 1
ATOM 771 N N . GLN A 1 104 ? 21.973 8.557 -12.713 1.00 48.66 104 GLN A N 1
ATOM 772 C CA . GLN A 1 104 ? 23.335 8.023 -12.534 1.00 48.66 104 GLN A CA 1
ATOM 773 C C . GLN A 1 104 ? 24.263 8.235 -13.749 1.00 48.66 104 GLN A C 1
ATOM 775 O O . GLN A 1 104 ? 25.451 7.949 -13.645 1.00 48.66 104 GLN A O 1
ATOM 780 N N . ASN A 1 105 ? 23.769 8.796 -14.863 1.00 45.25 105 ASN A N 1
ATOM 781 C CA . ASN A 1 105 ? 24.564 9.050 -16.079 1.00 45.25 105 ASN A CA 1
ATOM 782 C C . ASN A 1 105 ? 24.892 10.536 -16.337 1.00 45.25 105 ASN A C 1
ATOM 784 O O . ASN A 1 105 ? 25.336 10.880 -17.430 1.00 45.25 105 ASN A O 1
ATOM 788 N N . HIS A 1 106 ? 24.726 11.436 -15.362 1.00 43.41 106 HIS A N 1
ATOM 789 C CA . HIS A 1 106 ? 25.343 12.771 -15.436 1.00 43.41 106 HIS A CA 1
ATOM 790 C C . HIS A 1 106 ? 26.811 12.709 -14.986 1.00 43.41 106 HIS A C 1
ATOM 792 O O . HIS A 1 106 ? 27.222 13.282 -13.980 1.00 43.41 106 HIS A O 1
ATOM 798 N N . THR A 1 107 ? 27.630 12.011 -15.775 1.00 51.28 107 THR A N 1
ATOM 799 C CA . THR A 1 107 ? 29.062 12.299 -15.867 1.00 51.28 107 THR A CA 1
ATOM 800 C C . THR A 1 107 ? 29.225 13.642 -16.573 1.00 51.28 107 THR A C 1
ATOM 802 O O . THR A 1 107 ? 29.314 13.707 -17.796 1.00 51.28 107 THR A O 1
ATOM 805 N N . ALA A 1 108 ? 29.241 14.724 -15.804 1.00 43.81 108 ALA A N 1
ATOM 806 C CA . ALA A 1 108 ? 29.760 16.008 -16.255 1.00 43.81 108 ALA A CA 1
ATOM 807 C C . ALA A 1 108 ? 30.414 16.729 -15.071 1.00 43.81 108 ALA A C 1
ATOM 809 O O . ALA A 1 108 ? 29.938 17.758 -14.604 1.00 43.81 108 ALA A O 1
ATOM 810 N N . TYR A 1 109 ? 31.510 16.156 -14.573 1.00 43.50 109 TYR A N 1
ATOM 811 C CA . TYR A 1 109 ? 32.552 16.946 -13.924 1.00 43.50 109 TYR A CA 1
ATOM 812 C C . TYR A 1 109 ? 33.592 17.235 -15.016 1.00 43.50 109 TYR A C 1
ATOM 814 O O . TYR A 1 109 ? 34.289 16.302 -15.425 1.00 43.50 109 TYR A O 1
ATOM 822 N N . PRO A 1 110 ? 33.643 18.450 -15.591 1.00 46.00 110 PRO A N 1
ATOM 823 C CA . PRO A 1 110 ? 34.763 18.819 -16.442 1.00 46.00 110 PRO A CA 1
ATOM 824 C C . PRO A 1 110 ? 36.036 18.905 -15.586 1.00 46.00 110 PRO A C 1
ATOM 826 O O . PRO A 1 110 ? 35.969 19.255 -14.405 1.00 46.00 110 PRO A O 1
ATOM 829 N N . ALA A 1 111 ? 37.159 18.513 -16.192 1.00 50.16 111 ALA A N 1
ATOM 830 C CA . ALA A 1 111 ? 38.500 18.606 -15.619 1.00 50.16 111 ALA A CA 1
ATOM 831 C C . ALA A 1 111 ? 38.883 20.047 -15.252 1.00 50.16 111 ALA A C 1
ATOM 833 O O . ALA A 1 111 ? 38.422 20.974 -15.960 1.00 50.16 111 ALA A O 1
#

pLDDT: mean 88.52, std 16.85, range [31.48, 98.56]

Secondary structure (DSSP, 8-state):
--TT---HHHHHHHHHHHHHHHHTS-HHHHHHHHHHHHHHHHHTHHHHHHHHHHHHHHHHHHHHTTSS-HHHHHHH---STTHHHHHHHHHHHHHTSPPGGGGGG------

Sequence (111 aa):
MSLTDSSPLKAAEAASIASRSLATLSVKARNNA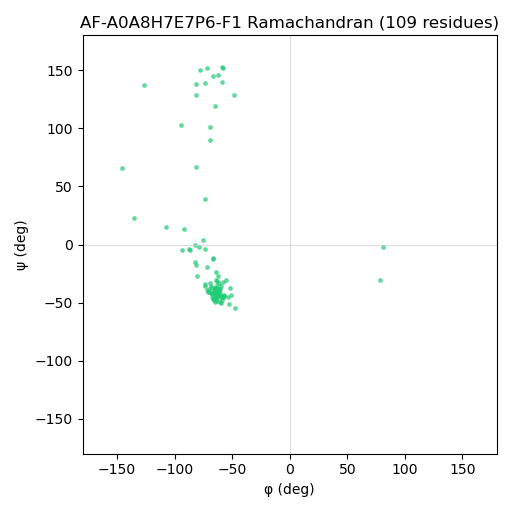LTSIHNALSRERDKILQANARDLKAASKAAQDGSLSQAVLKRLDLGRAGKYDDMLKGILDVRELEDPGSWQNHTAYPA

InterPro domains:
  IPR016161 Aldehyde/his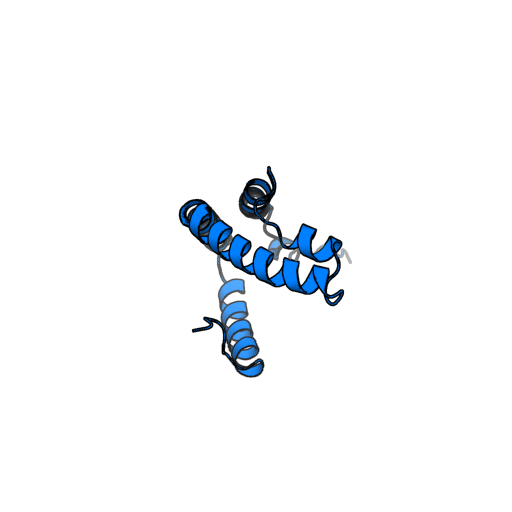tidinol dehydrogenase [SSF53720] (10-100)
  IPR016162 Aldehyde dehydrogenase, N-terminal [G3DSA:3.40.605.10] (2-108)

Nearest PDB structures (foldseek):
  1vlu-assembly1_A-2  TM=9.798E-01  e=5.563E-04  Saccharomyces cerevisiae
  1vlu-assembly2_B-2  TM=9.231E-01  e=8.098E-04  Saccharomyces cerevisiae
  4zwt-assembly1_B  TM=3.794E-01  e=5.180E+00  Tequatrovirus T4
  8h7e-assembly1_B  TM=3.707E-01  e=9.100E+00  synthetic construct

Foldseek 3Di:
DDPPPDDPVRVVVVCVVVVVVVVPDDLVVVLVVLVVVLVVCVVCVVVVQVVLVVVLVVVVVCVVVVVHPPVVSVVSRCPPPCNVVVVSVVSVVVSPDDDPVPVVPPPDPDD

Solvent-accessible surface area (backbone atoms only — not comparable to full-atom values): 6706 Å² total; per-residue (Å²): 135,74,98,67,82,57,55,71,66,56,50,50,53,52,49,56,56,49,49,62,58,57,73,73,52,52,69,68,58,55,38,51,50,42,50,51,51,41,53,50,50,64,73,41,40,68,63,51,49,56,50,46,52,53,51,48,55,54,49,50,53,36,36,74,75,64,81,34,56,70,69,55,54,62,69,64,54,56,81,47,87,63,51,51,58,53,56,48,45,51,46,53,57,58,54,73,48,80,69,78,80,61,74,80,71,76,84,74,80,81,132